Protein AF-A0A7Y2GWQ3-F1 (afdb_monomer_lite)

Radius of gyration: 16.9 Å; chains: 1; bounding box: 43×26×52 Å

Foldseek 3Di:
DFFFAFFQQFWPPVRGGLDPFQAFPPDDDPNGHFFFFFFLVCLVVLVVLLVVLLVVLVVLLVQLVPQPDPVSNVVSLVVSQVSQVVQQVVSLVVRVVRSGGKGFDQDADPPHRHGLHIWGFSDAAPPDAGPSGHTHGAQGFTATSNGDTIGRNDHRPVDDGD

Structure (mmCIF, N/CA/C/O backbone):
data_AF-A0A7Y2GWQ3-F1
#
_entry.id   AF-A0A7Y2GWQ3-F1
#
loop_
_atom_site.group_PDB
_atom_site.id
_atom_site.type_symbol
_atom_site.label_atom_id
_atom_site.label_alt_id
_atom_site.label_comp_id
_atom_site.label_asym_id
_atom_site.label_entity_id
_atom_site.label_seq_id
_atom_site.pdbx_PDB_ins_code
_atom_site.Cartn_x
_atom_site.Cartn_y
_atom_site.Cartn_z
_atom_site.occupancy
_atom_site.B_iso_or_equiv
_atom_site.auth_seq_id
_atom_site.auth_comp_id
_atom_site.auth_asym_id
_atom_site.auth_atom_id
_atom_site.pdbx_PDB_model_num
ATOM 1 N N . MET A 1 1 ? -1.825 -2.746 -21.143 1.00 86.56 1 MET A N 1
ATOM 2 C CA . MET A 1 1 ? -0.696 -2.407 -20.253 1.00 86.56 1 MET A CA 1
ATOM 3 C C . MET A 1 1 ? -0.976 -1.030 -19.671 1.00 86.56 1 MET A C 1
ATOM 5 O O . MET A 1 1 ? -1.190 -0.123 -20.471 1.00 86.56 1 MET A O 1
ATOM 9 N N . PRO A 1 2 ? -1.111 -0.881 -18.345 1.00 96.81 2 PRO A N 1
ATOM 10 C CA . PRO A 1 2 ? -1.358 0.416 -17.714 1.00 96.81 2 PRO A CA 1
ATOM 11 C C . PRO A 1 2 ? -0.134 1.356 -17.797 1.00 96.81 2 PRO A C 1
ATOM 13 O O . PRO A 1 2 ? 1.002 0.877 -17.860 1.00 96.81 2 PRO A O 1
ATOM 16 N N . PRO A 1 3 ? -0.355 2.682 -17.771 1.00 98.44 3 PRO A N 1
ATOM 17 C CA . PRO A 1 3 ? 0.693 3.688 -17.599 1.00 98.44 3 PRO A CA 1
ATOM 18 C C . PRO A 1 3 ? 1.572 3.443 -16.369 1.00 98.44 3 PRO A C 1
ATOM 20 O O . PRO A 1 3 ? 1.075 3.046 -15.315 1.00 98.44 3 PRO A O 1
ATOM 23 N N . ALA A 1 4 ? 2.869 3.707 -16.483 1.00 98.31 4 ALA A N 1
ATOM 24 C CA . ALA A 1 4 ? 3.822 3.582 -15.384 1.00 98.31 4 ALA A CA 1
ATOM 25 C C . ALA A 1 4 ? 3.605 4.667 -14.319 1.00 98.31 4 ALA A C 1
ATOM 27 O O . ALA A 1 4 ? 3.445 5.839 -14.660 1.00 98.31 4 ALA A O 1
ATOM 28 N N . ALA A 1 5 ? 3.631 4.294 -13.040 1.00 98.31 5 ALA A N 1
ATOM 29 C CA . ALA A 1 5 ? 3.497 5.234 -11.931 1.00 98.31 5 ALA A CA 1
ATOM 30 C C . ALA A 1 5 ? 4.850 5.828 -11.525 1.00 98.31 5 ALA A C 1
ATOM 32 O O . ALA A 1 5 ? 5.903 5.187 -11.621 1.00 98.31 5 ALA A O 1
ATOM 33 N N . ARG A 1 6 ? 4.818 7.068 -11.047 1.00 98.31 6 ARG A N 1
ATOM 34 C CA . ARG A 1 6 ? 6.000 7.868 -10.727 1.00 98.31 6 ARG A CA 1
ATOM 35 C C . ARG A 1 6 ? 5.763 8.716 -9.494 1.00 98.31 6 ARG A C 1
ATOM 37 O O . ARG A 1 6 ? 4.629 8.939 -9.077 1.00 98.31 6 ARG A O 1
ATOM 44 N N . VAL A 1 7 ? 6.847 9.257 -8.952 1.00 97.31 7 VAL A N 1
ATOM 45 C CA . VAL A 1 7 ? 6.761 10.346 -7.975 1.00 97.31 7 VAL A CA 1
ATOM 46 C C . VAL A 1 7 ? 5.853 11.447 -8.531 1.00 97.31 7 VAL A C 1
ATOM 48 O O . VAL A 1 7 ? 5.939 11.793 -9.706 1.00 97.31 7 VAL A O 1
ATOM 51 N N . SER A 1 8 ? 4.987 11.985 -7.677 1.00 95.06 8 SER A N 1
ATOM 52 C CA . SER A 1 8 ? 3.992 13.019 -7.983 1.00 95.06 8 SER A CA 1
ATOM 53 C C . SER A 1 8 ? 2.778 12.607 -8.818 1.00 95.06 8 SER A C 1
ATOM 55 O O . SER A 1 8 ? 1.855 13.416 -8.939 1.00 95.06 8 SER A O 1
ATOM 57 N N . ASP A 1 9 ? 2.702 11.373 -9.321 1.00 96.50 9 ASP A N 1
ATOM 58 C CA . ASP A 1 9 ? 1.456 10.883 -9.912 1.00 96.50 9 ASP A CA 1
ATOM 59 C C . ASP A 1 9 ? 0.363 10.777 -8.841 1.00 96.50 9 ASP A C 1
ATOM 61 O O . ASP A 1 9 ? 0.629 10.512 -7.669 1.00 96.50 9 ASP A O 1
ATOM 65 N N . TRP A 1 10 ? -0.881 11.052 -9.224 1.00 95.25 10 TRP A N 1
ATOM 66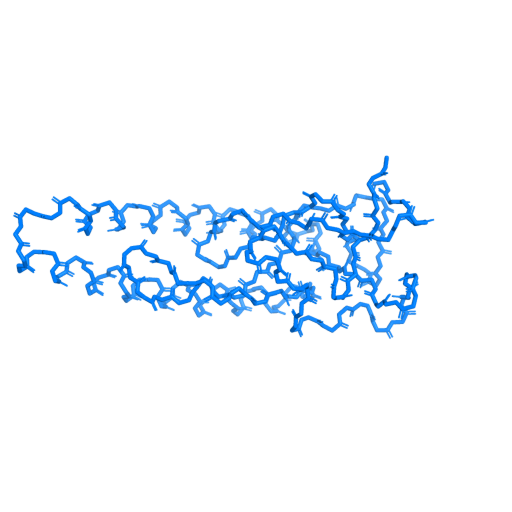 C CA . TRP A 1 10 ? -1.969 11.177 -8.259 1.00 95.25 10 TRP A CA 1
ATOM 67 C C . TRP A 1 10 ? -2.463 9.817 -7.788 1.00 95.25 10 TRP A C 1
ATOM 69 O O . TRP A 1 10 ? -2.486 8.837 -8.535 1.00 95.25 10 TRP A O 1
ATOM 79 N N . THR A 1 11 ? -2.924 9.790 -6.547 1.00 94.00 11 THR A N 1
ATOM 80 C CA . THR A 1 11 ? -3.726 8.707 -5.990 1.00 94.00 11 THR A CA 1
ATOM 81 C C . THR A 1 11 ? -5.203 9.118 -5.960 1.00 94.00 11 THR A C 1
ATOM 83 O O . THR A 1 11 ? -5.543 10.286 -6.148 1.00 94.00 11 THR A O 1
ATOM 86 N N . SER A 1 12 ? -6.119 8.162 -5.827 1.00 88.31 12 SER A N 1
ATOM 87 C CA . SER A 1 12 ? -7.568 8.426 -5.923 1.00 88.31 12 SER A CA 1
ATOM 88 C C . SER A 1 12 ? -8.147 9.005 -4.635 1.00 88.31 12 SER A C 1
ATOM 90 O O . SER A 1 12 ? -9.269 9.507 -4.620 1.00 88.31 12 SER A O 1
ATOM 92 N N . HIS A 1 13 ? -7.400 8.929 -3.539 1.00 75.94 13 HIS A N 1
ATOM 93 C CA . HIS A 1 13 ? -7.838 9.413 -2.249 1.00 75.94 13 HIS A CA 1
ATOM 94 C C . HIS A 1 13 ? -7.274 10.813 -1.984 1.00 75.94 13 HIS A C 1
ATOM 96 O O . HIS A 1 13 ? -6.064 11.010 -1.902 1.00 75.94 13 HIS A O 1
ATOM 102 N N . PHE A 1 14 ? -8.173 11.800 -1.908 1.00 74.69 14 PHE A N 1
ATOM 103 C CA . PHE A 1 14 ? -7.860 13.238 -1.827 1.00 74.69 14 PHE A CA 1
ATOM 104 C C . PHE A 1 14 ? -6.993 13.795 -2.964 1.00 74.69 14 PHE A C 1
ATOM 106 O O . PHE A 1 14 ? -6.459 14.895 -2.834 1.00 74.69 14 PHE A O 1
ATOM 113 N N . SER A 1 15 ? -6.858 13.064 -4.075 1.00 81.38 15 SER A N 1
ATOM 114 C CA . SER A 1 15 ? -6.032 13.469 -5.221 1.00 81.38 15 SER A CA 1
ATOM 115 C C . SER A 1 15 ? -4.594 13.815 -4.825 1.00 81.38 15 SER A C 1
ATOM 117 O O . SER A 1 15 ? -3.980 14.717 -5.394 1.00 81.38 15 SER A O 1
ATOM 119 N N . LEU A 1 16 ? -4.060 13.120 -3.816 1.00 87.44 16 LEU A N 1
ATOM 120 C CA . LEU A 1 16 ? -2.730 13.409 -3.305 1.00 87.44 16 LEU A CA 1
ATOM 121 C C . LEU A 1 16 ? -1.661 12.748 -4.174 1.00 87.44 16 LEU A C 1
ATOM 123 O O . LEU A 1 16 ? -1.832 11.590 -4.577 1.00 87.44 16 LEU A O 1
ATOM 127 N N . PRO A 1 17 ? -0.555 13.457 -4.452 1.00 93.00 17 PRO A N 1
ATOM 128 C CA . PRO A 1 17 ? 0.558 12.899 -5.199 1.00 93.00 17 PRO A CA 1
ATOM 129 C C . PRO A 1 17 ? 1.256 11.782 -4.416 1.00 93.00 17 PRO A C 1
ATOM 131 O O . PRO A 1 17 ? 1.410 11.870 -3.196 1.00 93.00 17 PRO A O 1
ATOM 134 N N . LEU A 1 18 ? 1.776 10.786 -5.133 1.00 94.69 18 LEU A N 1
ATOM 135 C CA . LEU A 1 18 ? 2.786 9.862 -4.621 1.00 94.69 18 LEU A CA 1
ATOM 136 C C . LEU A 1 18 ? 4.003 10.673 -4.152 1.00 94.69 18 LEU A C 1
ATOM 138 O O . LEU A 1 18 ? 4.646 11.379 -4.931 1.00 94.69 18 LEU A O 1
ATOM 142 N N . ASN A 1 19 ? 4.271 10.630 -2.852 1.00 91.69 19 ASN A N 1
ATOM 143 C CA . ASN A 1 19 ? 5.194 11.515 -2.143 1.00 91.69 19 ASN A CA 1
ATOM 144 C C . ASN A 1 19 ? 5.822 10.776 -0.954 1.00 91.69 19 ASN A C 1
ATOM 146 O O . ASN A 1 19 ? 5.432 9.651 -0.681 1.00 91.69 19 ASN A O 1
ATOM 150 N N . THR A 1 20 ? 6.765 11.399 -0.244 1.00 93.38 20 THR A N 1
ATOM 151 C CA . THR A 1 20 ? 7.597 10.797 0.824 1.00 93.38 20 THR A CA 1
ATOM 152 C C . THR A 1 20 ? 8.613 9.777 0.310 1.00 93.38 20 THR A C 1
ATOM 154 O O . THR A 1 20 ? 9.802 9.911 0.594 1.00 93.38 20 THR A O 1
ATOM 157 N N . GLY A 1 21 ? 8.176 8.791 -0.471 1.00 92.31 21 GLY A N 1
ATOM 158 C CA . GLY A 1 21 ? 9.047 7.836 -1.144 1.00 92.31 21 GLY A CA 1
ATOM 159 C C . GLY A 1 21 ? 9.957 8.536 -2.160 1.00 92.31 21 GLY A C 1
ATOM 160 O O . GLY A 1 21 ? 9.486 9.397 -2.910 1.00 92.31 21 GLY A O 1
ATOM 161 N N . PRO A 1 22 ? 11.257 8.196 -2.214 1.00 94.06 22 PRO A N 1
ATOM 162 C CA . PRO A 1 22 ? 12.204 8.878 -3.092 1.00 94.06 22 PRO A CA 1
ATOM 163 C C . PRO A 1 22 ? 11.965 8.583 -4.579 1.00 94.06 22 PRO A C 1
ATOM 165 O O . PRO A 1 22 ? 12.474 9.327 -5.423 1.00 94.06 22 PRO A O 1
ATOM 168 N N . GLY A 1 23 ? 11.220 7.519 -4.900 1.00 96.81 23 GLY A N 1
ATOM 169 C CA . GLY A 1 23 ? 11.202 6.929 -6.229 1.00 96.81 23 GLY A CA 1
ATOM 170 C C . GLY A 1 23 ? 12.515 6.204 -6.522 1.00 96.81 23 GLY A C 1
ATOM 171 O O . GLY A 1 23 ? 13.442 6.161 -5.708 1.00 96.81 23 GLY A O 1
ATOM 172 N N . SER A 1 24 ? 12.629 5.660 -7.729 1.00 97.50 24 SER A N 1
ATOM 173 C CA . SER A 1 24 ? 13.891 5.126 -8.232 1.00 97.50 24 SER A CA 1
ATOM 174 C C . SER A 1 24 ? 15.006 6.185 -8.185 1.00 97.50 24 SER A C 1
ATOM 176 O O . SER A 1 24 ? 14.808 7.301 -8.672 1.00 97.50 24 SER A O 1
ATOM 178 N N . PRO A 1 25 ? 16.207 5.860 -7.671 1.00 96.50 25 PRO A N 1
ATOM 179 C CA . PRO A 1 25 ? 17.329 6.796 -7.651 1.00 96.50 25 PRO A CA 1
ATOM 180 C C . PRO A 1 25 ? 17.848 7.167 -9.048 1.00 96.50 25 PRO A C 1
ATOM 182 O O . PRO A 1 25 ? 18.498 8.201 -9.187 1.00 96.50 25 PRO A O 1
ATOM 185 N N . ASN A 1 26 ? 17.598 6.344 -10.073 1.00 97.31 26 ASN A N 1
ATOM 186 C CA . ASN A 1 26 ? 18.228 6.493 -11.389 1.00 97.31 26 ASN A CA 1
ATOM 187 C C . ASN A 1 26 ? 17.339 6.160 -12.600 1.00 97.31 26 ASN A C 1
ATOM 189 O O . ASN A 1 26 ? 17.757 6.422 -13.725 1.00 97.31 26 ASN A O 1
ATOM 193 N N . VAL A 1 27 ? 16.133 5.621 -12.415 1.00 98.06 27 VAL A N 1
ATOM 194 C CA . VAL A 1 27 ? 15.187 5.371 -13.510 1.00 98.06 27 VAL A CA 1
ATOM 195 C C . VAL A 1 27 ? 14.122 6.457 -13.519 1.00 98.06 27 VAL A C 1
ATOM 197 O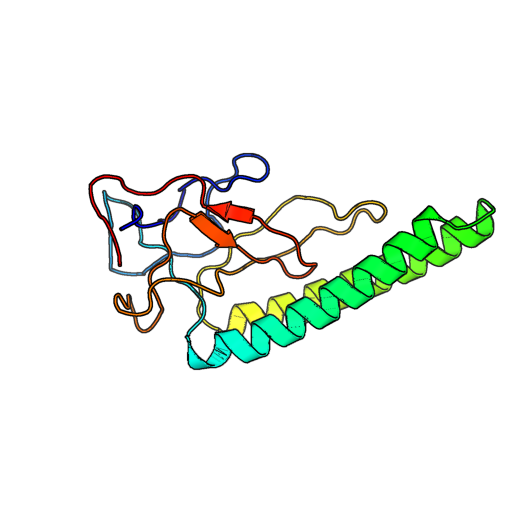 O . VAL A 1 27 ? 13.276 6.548 -12.625 1.00 98.06 27 VAL A O 1
ATOM 200 N N . MET A 1 28 ? 14.171 7.279 -14.564 1.00 97.94 28 MET A N 1
ATOM 201 C CA . MET A 1 28 ? 13.202 8.334 -14.833 1.00 97.94 28 MET A CA 1
ATOM 202 C C . MET A 1 28 ? 12.209 7.876 -15.901 1.00 97.94 28 MET A C 1
ATOM 204 O O . MET A 1 28 ? 12.587 7.264 -16.896 1.00 97.94 28 MET A O 1
ATOM 208 N N . ILE A 1 29 ? 10.942 8.222 -15.715 1.00 97.88 29 ILE A N 1
ATOM 209 C CA . ILE A 1 29 ? 9.841 7.979 -16.642 1.00 97.88 29 ILE A CA 1
ATOM 210 C C . ILE A 1 29 ? 9.173 9.335 -16.876 1.00 97.88 29 ILE A C 1
ATOM 212 O O . ILE A 1 29 ? 8.696 9.962 -15.937 1.00 97.88 29 ILE A O 1
ATOM 216 N N . GLY A 1 30 ? 9.193 9.856 -18.104 1.00 95.81 30 GLY A N 1
ATOM 217 C CA . GLY A 1 30 ? 8.675 11.204 -18.391 1.00 95.81 30 GLY A CA 1
ATOM 218 C C . GLY A 1 30 ? 9.204 12.277 -17.421 1.00 95.81 30 GLY A C 1
ATOM 219 O O . GLY A 1 30 ? 8.421 13.027 -16.850 1.00 95.81 30 GLY A O 1
ATOM 220 N N . PHE A 1 31 ? 10.521 12.292 -17.184 1.00 96.25 31 PHE A N 1
ATOM 221 C CA . PHE A 1 31 ? 11.233 13.226 -16.291 1.00 96.25 31 PHE A CA 1
ATOM 222 C C . PHE A 1 31 ? 10.952 13.117 -14.780 1.00 96.25 31 PHE A C 1
ATOM 224 O O . PHE A 1 31 ? 11.530 13.880 -14.010 1.00 96.25 31 PHE A O 1
ATOM 231 N N . LEU A 1 32 ? 10.139 12.157 -14.327 1.00 97.94 32 LEU A N 1
ATOM 232 C CA . LEU A 1 32 ? 9.903 11.892 -12.902 1.00 97.94 32 LEU A CA 1
ATOM 233 C C . LEU A 1 32 ? 10.419 10.501 -12.524 1.00 97.94 32 LEU A C 1
ATOM 235 O O . LEU A 1 32 ? 10.440 9.588 -13.348 1.00 97.94 32 LEU A O 1
ATOM 239 N N . ARG A 1 33 ? 10.844 10.322 -11.272 1.00 98.44 33 ARG A N 1
ATOM 240 C CA . ARG A 1 33 ? 11.383 9.038 -10.795 1.00 98.44 33 ARG A CA 1
ATOM 241 C C . ARG A 1 33 ? 10.296 7.971 -10.788 1.00 98.44 33 ARG A C 1
ATOM 243 O O . ARG A 1 33 ? 9.203 8.214 -10.277 1.00 98.44 33 ARG A O 1
ATOM 250 N N . ALA A 1 34 ? 10.607 6.792 -11.318 1.00 98.44 34 ALA A N 1
ATOM 251 C CA . ALA A 1 34 ? 9.687 5.659 -11.316 1.00 98.44 34 ALA A CA 1
ATOM 252 C C . ALA A 1 34 ? 9.309 5.253 -9.883 1.00 98.44 34 ALA A C 1
ATOM 254 O O . ALA A 1 34 ? 10.182 5.193 -9.017 1.00 98.44 34 ALA A O 1
ATOM 255 N N . TRP A 1 35 ? 8.032 4.958 -9.640 1.00 98.56 35 TRP A N 1
ATOM 256 C CA . TRP A 1 35 ? 7.553 4.488 -8.342 1.00 98.56 35 TRP A CA 1
ATOM 257 C C . TRP A 1 35 ? 7.650 2.963 -8.259 1.00 98.56 35 TRP A C 1
ATOM 259 O O . TRP A 1 35 ? 7.264 2.249 -9.189 1.00 98.56 35 TRP A O 1
ATOM 269 N N . ARG A 1 36 ? 8.175 2.451 -7.149 1.00 98.31 36 ARG A N 1
ATOM 270 C CA . ARG A 1 36 ? 8.498 1.036 -6.958 1.00 98.31 36 ARG A CA 1
ATOM 271 C C . ARG A 1 36 ? 7.692 0.443 -5.813 1.00 98.31 36 ARG A C 1
ATOM 273 O O . ARG A 1 36 ? 7.511 1.052 -4.761 1.00 98.31 36 ARG A O 1
ATOM 280 N N . ALA A 1 37 ? 7.227 -0.773 -6.033 1.00 97.94 37 ALA A N 1
ATOM 281 C CA . ALA A 1 37 ? 6.415 -1.539 -5.107 1.00 97.94 37 ALA A CA 1
ATOM 282 C C . ALA A 1 37 ? 7.263 -2.464 -4.220 1.00 97.94 37 ALA A C 1
ATOM 284 O O . ALA A 1 37 ? 8.479 -2.582 -4.376 1.00 97.94 37 ALA A O 1
ATOM 285 N N . VAL A 1 38 ? 6.597 -3.130 -3.280 1.00 97.69 38 VAL A N 1
ATOM 286 C CA . VAL A 1 38 ? 7.192 -4.121 -2.376 1.00 97.69 38 VAL A CA 1
ATOM 287 C C . VAL A 1 38 ? 7.790 -5.283 -3.179 1.00 97.69 38 VAL A C 1
ATOM 289 O O . VAL A 1 38 ? 7.163 -5.743 -4.139 1.00 97.69 38 VAL A O 1
ATOM 292 N N . PRO A 1 39 ? 8.985 -5.792 -2.809 1.00 95.56 39 PRO A N 1
ATOM 293 C CA . PRO A 1 39 ? 9.548 -6.973 -3.450 1.00 95.56 39 PRO A CA 1
ATOM 294 C C . PRO A 1 39 ? 8.571 -8.149 -3.378 1.00 95.56 39 PRO A C 1
ATOM 296 O O . PRO A 1 39 ? 7.972 -8.403 -2.332 1.00 95.56 39 PRO A O 1
ATOM 299 N N . VAL A 1 40 ? 8.470 -8.927 -4.458 1.00 89.94 40 VAL A N 1
ATOM 300 C CA . VAL A 1 40 ? 7.527 -10.060 -4.559 1.00 89.94 40 VAL A CA 1
ATOM 301 C C . VAL A 1 40 ? 7.668 -11.039 -3.385 1.00 89.94 40 VAL A C 1
ATOM 303 O O . VAL A 1 40 ? 6.665 -11.523 -2.868 1.00 89.94 40 VAL A O 1
ATOM 306 N N . ALA A 1 41 ? 8.897 -11.271 -2.912 1.00 90.19 41 ALA A N 1
ATOM 307 C CA . ALA A 1 41 ? 9.179 -12.151 -1.777 1.00 90.19 41 ALA A CA 1
ATOM 308 C C . ALA A 1 41 ? 8.560 -11.673 -0.446 1.00 90.19 41 ALA A C 1
ATOM 310 O O . ALA A 1 41 ? 8.215 -12.497 0.395 1.00 90.19 41 ALA A O 1
ATOM 311 N N . ALA A 1 42 ? 8.400 -10.360 -0.254 1.00 93.94 42 ALA A N 1
ATOM 312 C CA . ALA A 1 42 ? 7.836 -9.774 0.964 1.00 93.94 42 ALA A CA 1
ATOM 313 C C . ALA A 1 42 ? 6.333 -9.460 0.840 1.00 93.94 42 ALA A C 1
ATOM 315 O O . ALA A 1 42 ? 5.637 -9.354 1.853 1.00 93.94 42 ALA A O 1
ATOM 316 N N . ALA A 1 43 ? 5.817 -9.329 -0.387 1.00 93.19 43 ALA A N 1
ATOM 317 C CA . ALA A 1 43 ? 4.461 -8.856 -0.653 1.00 93.19 43 ALA A CA 1
ATOM 318 C C . ALA A 1 43 ? 3.372 -9.721 0.003 1.00 93.19 43 ALA A C 1
ATOM 320 O O . ALA A 1 43 ? 2.446 -9.179 0.602 1.00 93.19 43 ALA A O 1
ATOM 321 N N . ALA A 1 44 ? 3.489 -11.053 -0.055 1.00 92.94 44 ALA A N 1
ATOM 322 C CA . ALA A 1 44 ? 2.478 -11.956 0.504 1.00 92.94 44 ALA A CA 1
ATOM 323 C C . ALA A 1 44 ? 2.405 -11.891 2.040 1.00 92.94 44 ALA A C 1
ATOM 325 O O . ALA A 1 44 ? 1.313 -11.816 2.604 1.00 92.94 44 ALA A O 1
ATOM 326 N N . GLY A 1 45 ? 3.559 -11.873 2.715 1.00 93.56 45 GLY A N 1
ATOM 327 C CA . GLY A 1 45 ? 3.621 -11.767 4.175 1.00 93.56 45 GLY A CA 1
ATOM 328 C C . GLY A 1 45 ? 3.087 -10.424 4.674 1.00 93.56 45 GLY A C 1
ATOM 329 O O . GLY A 1 45 ? 2.279 -10.381 5.601 1.00 93.56 45 GLY A O 1
ATOM 330 N N . LEU A 1 46 ? 3.466 -9.332 4.004 1.00 94.38 46 LEU A N 1
ATOM 331 C CA . LEU A 1 46 ? 2.969 -8.000 4.339 1.00 94.38 46 LEU A CA 1
ATOM 332 C C . LEU A 1 46 ? 1.465 -7.861 4.060 1.00 94.38 46 LEU A C 1
ATOM 334 O O . LEU A 1 46 ? 0.747 -7.291 4.877 1.00 94.38 46 LEU A O 1
ATOM 338 N N . GLN A 1 47 ? 0.965 -8.430 2.960 1.00 94.19 47 GLN A N 1
ATOM 339 C CA . GLN A 1 47 ? -0.468 -8.452 2.663 1.00 94.19 47 GLN A CA 1
ATOM 340 C C . GLN A 1 47 ? -1.260 -9.185 3.752 1.00 94.19 47 GLN A C 1
ATOM 342 O O . GLN A 1 47 ? -2.290 -8.677 4.188 1.00 94.19 47 GLN A O 1
ATOM 347 N N . ALA A 1 48 ? -0.779 -10.340 4.219 1.00 94.06 48 ALA A N 1
ATOM 348 C CA . ALA A 1 48 ? -1.433 -11.086 5.292 1.00 94.06 48 ALA A CA 1
ATOM 349 C C . ALA A 1 48 ? -1.463 -10.290 6.610 1.00 94.06 48 ALA A C 1
ATOM 351 O O . ALA A 1 48 ? -2.504 -10.224 7.266 1.00 94.06 48 ALA A O 1
ATOM 352 N N . ALA A 1 49 ? -0.354 -9.632 6.963 1.00 93.81 49 ALA A N 1
ATOM 353 C CA . ALA A 1 49 ? -0.285 -8.768 8.140 1.00 93.81 49 ALA A CA 1
ATOM 354 C C . ALA A 1 49 ? -1.268 -7.588 8.045 1.00 93.81 49 ALA A C 1
ATOM 356 O O . ALA A 1 49 ? -1.995 -7.312 8.998 1.00 93.81 49 ALA A O 1
ATOM 357 N N . LEU A 1 50 ? -1.351 -6.934 6.883 1.00 93.12 50 LEU A N 1
ATOM 358 C CA . LEU A 1 50 ? -2.278 -5.823 6.656 1.00 93.12 50 LEU A CA 1
ATOM 359 C C . LEU A 1 50 ? -3.740 -6.263 6.711 1.00 93.12 50 LEU A C 1
ATOM 361 O O . LEU A 1 50 ? -4.555 -5.572 7.311 1.00 93.12 50 LEU A O 1
ATOM 365 N N . THR A 1 51 ? -4.074 -7.439 6.178 1.00 93.38 51 THR A N 1
ATOM 366 C CA . THR A 1 51 ? -5.428 -7.999 6.292 1.00 93.38 51 THR A CA 1
ATOM 367 C C . THR A 1 51 ? -5.799 -8.313 7.747 1.00 93.38 51 THR A C 1
ATOM 369 O O . THR A 1 51 ? -6.937 -8.070 8.157 1.00 93.38 51 THR A O 1
ATOM 372 N N . ALA A 1 52 ? -4.856 -8.800 8.561 1.00 93.56 52 ALA A N 1
ATOM 373 C CA . ALA A 1 52 ? -5.087 -9.021 9.991 1.00 93.56 52 ALA A CA 1
ATOM 374 C C . ALA A 1 52 ? -5.307 -7.701 10.754 1.00 93.56 52 ALA A C 1
ATOM 376 O O . ALA A 1 52 ? -6.217 -7.610 11.588 1.00 93.56 52 ALA A O 1
ATOM 377 N N . VAL A 1 53 ? -4.521 -6.664 10.434 1.00 94.06 53 VAL A N 1
ATOM 378 C CA . VAL A 1 53 ? -4.712 -5.312 10.979 1.00 94.06 53 VAL A CA 1
ATOM 379 C C . VAL A 1 53 ? -6.080 -4.764 10.576 1.00 94.06 53 VAL A C 1
ATOM 381 O O . VAL A 1 53 ? -6.846 -4.387 11.455 1.00 94.06 53 VAL A O 1
ATOM 384 N N . GLU A 1 54 ? -6.434 -4.786 9.291 1.00 92.12 54 GLU A N 1
ATOM 385 C CA . GLU A 1 54 ? -7.715 -4.276 8.782 1.00 92.12 54 GLU A CA 1
ATOM 386 C C . GLU A 1 54 ? -8.919 -4.979 9.426 1.00 92.12 54 GLU A C 1
ATOM 388 O O . GLU A 1 54 ? -9.876 -4.323 9.839 1.00 92.12 54 GLU A O 1
ATOM 393 N N . THR A 1 55 ? -8.845 -6.301 9.606 1.00 93.56 55 THR A N 1
ATOM 394 C CA . THR A 1 55 ? -9.888 -7.078 10.297 1.00 93.56 55 THR A CA 1
ATOM 395 C C . THR A 1 55 ? -10.048 -6.618 11.747 1.00 93.56 55 THR A C 1
ATOM 397 O O . THR A 1 55 ? -11.161 -6.349 12.207 1.00 93.56 55 THR A O 1
ATOM 400 N N . THR A 1 56 ? -8.930 -6.472 12.462 1.00 94.69 56 THR A N 1
ATOM 401 C CA . THR A 1 56 ? -8.929 -6.024 13.861 1.00 94.69 56 THR A CA 1
ATOM 402 C C . THR A 1 56 ? -9.467 -4.599 13.977 1.00 94.69 56 THR A C 1
ATOM 404 O O . THR A 1 56 ? -10.360 -4.345 14.786 1.00 94.69 56 THR A O 1
ATOM 407 N N . MET A 1 57 ? -8.996 -3.673 13.138 1.00 93.19 57 MET A N 1
ATOM 408 C CA . MET A 1 57 ? -9.436 -2.278 13.170 1.00 93.19 57 MET A CA 1
ATOM 409 C C . MET A 1 57 ? -10.918 -2.147 12.819 1.00 93.19 57 MET A C 1
ATOM 411 O O . MET A 1 57 ? -11.632 -1.439 13.520 1.00 93.19 57 MET A O 1
ATOM 415 N N . THR A 1 58 ? -11.419 -2.897 11.835 1.00 92.94 58 THR A N 1
ATOM 416 C CA . THR A 1 58 ? -12.852 -2.910 11.488 1.00 92.94 58 THR A CA 1
ATOM 417 C C . THR A 1 58 ? -13.718 -3.362 12.669 1.00 92.94 58 THR A C 1
ATOM 419 O O . THR A 1 58 ? -14.787 -2.793 12.913 1.00 92.94 58 THR A O 1
ATOM 422 N N . SER A 1 59 ? -13.255 -4.349 13.444 1.00 94.62 59 SER A N 1
ATOM 423 C CA . SER A 1 59 ? -13.968 -4.806 14.644 1.00 94.62 59 SER A CA 1
ATOM 424 C C . SER A 1 59 ? -14.022 -3.730 15.738 1.00 94.62 59 SER A C 1
ATOM 426 O O . SER A 1 59 ? -15.089 -3.483 16.301 1.00 94.62 59 SER A O 1
ATOM 428 N N . LEU A 1 60 ? -12.910 -3.025 15.977 1.00 95.25 60 LEU A N 1
ATOM 429 C CA . LEU A 1 60 ? -12.830 -1.948 16.967 1.00 95.25 60 LEU A CA 1
ATOM 430 C C . LEU A 1 60 ? -13.656 -0.731 16.548 1.00 95.25 60 LEU A C 1
ATOM 432 O O . LEU A 1 60 ? -14.403 -0.190 17.357 1.00 95.25 60 LEU A O 1
ATOM 436 N N . GLU A 1 61 ? -13.598 -0.346 15.272 1.00 94.50 61 GLU A N 1
ATOM 437 C CA . GLU A 1 61 ? -14.443 0.723 14.739 1.00 94.50 61 GLU A CA 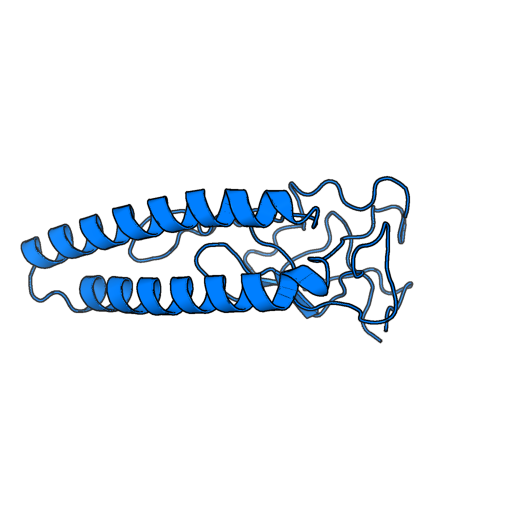1
ATOM 438 C C . GLU A 1 61 ? -15.928 0.404 14.882 1.00 94.50 61 GLU A C 1
ATOM 440 O O . GLU A 1 61 ? -16.727 1.292 15.178 1.00 94.50 61 GLU A O 1
ATOM 445 N N . THR A 1 62 ? -16.308 -0.854 14.652 1.00 95.62 62 THR A N 1
ATOM 446 C C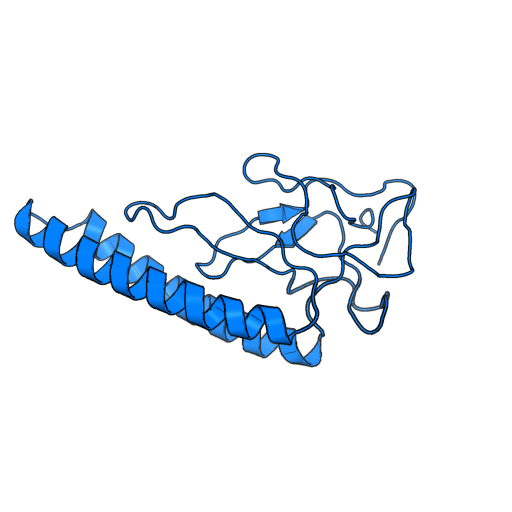A . THR A 1 62 ? -17.689 -1.302 14.834 1.00 95.62 62 THR A CA 1
ATOM 447 C C . THR A 1 62 ? -18.085 -1.170 16.298 1.00 95.62 62 THR A C 1
ATOM 449 O O . THR A 1 62 ? -19.098 -0.537 16.575 1.00 95.62 62 THR A O 1
ATOM 452 N N . ALA A 1 63 ? -17.255 -1.648 17.231 1.00 95.69 63 ALA A N 1
ATOM 453 C CA . ALA A 1 63 ? -17.501 -1.508 18.665 1.00 95.69 63 ALA A CA 1
ATOM 454 C C . ALA A 1 63 ? -17.675 -0.036 19.090 1.00 95.69 63 ALA A C 1
ATOM 456 O O . ALA A 1 63 ? -18.610 0.284 19.823 1.00 95.69 63 ALA A O 1
ATOM 457 N N . THR A 1 64 ? -16.842 0.877 18.579 1.00 96.62 64 THR A N 1
ATOM 458 C CA . THR A 1 64 ? -16.979 2.321 18.834 1.00 96.62 64 THR A CA 1
ATOM 459 C C . THR A 1 64 ? -18.264 2.899 18.237 1.00 96.62 64 THR A C 1
ATOM 461 O O . THR A 1 64 ? -18.917 3.739 18.861 1.00 96.62 64 THR A O 1
ATOM 464 N N . LYS A 1 65 ? -18.643 2.482 17.022 1.00 95.44 65 LYS A N 1
ATOM 465 C CA . LYS A 1 65 ? -19.855 2.957 16.331 1.00 95.44 65 LYS A CA 1
ATOM 466 C C . LYS A 1 65 ? -21.140 2.447 16.993 1.00 95.44 65 LYS A C 1
ATOM 468 O O . LYS A 1 65 ? -22.122 3.183 17.003 1.00 95.44 65 LYS A O 1
ATOM 473 N N . THR A 1 66 ? -21.142 1.228 17.536 1.00 96.88 66 THR A N 1
ATOM 474 C CA . THR A 1 66 ? -22.330 0.576 18.117 1.00 96.88 66 THR A CA 1
ATOM 475 C C . THR A 1 66 ? -22.456 0.732 19.633 1.00 96.88 66 THR A C 1
ATOM 477 O O . THR A 1 66 ? -23.399 0.197 20.211 1.00 96.88 66 THR A O 1
ATOM 480 N N . ALA A 1 67 ? -21.517 1.414 20.295 1.00 96.75 67 ALA A N 1
ATOM 481 C CA . ALA A 1 67 ? -21.558 1.618 21.740 1.00 96.75 67 ALA A CA 1
ATOM 482 C C . ALA A 1 67 ? -22.868 2.324 22.175 1.00 96.75 67 ALA A C 1
ATOM 484 O O . ALA A 1 67 ? -23.219 3.354 21.590 1.00 96.75 67 ALA A O 1
ATOM 485 N N . PRO A 1 68 ? -23.602 1.785 23.171 1.00 95.81 68 PRO A N 1
ATOM 486 C CA . PRO A 1 68 ? -24.977 2.195 23.477 1.00 95.81 68 PRO A CA 1
ATOM 487 C C . PRO A 1 68 ? -25.094 3.538 24.209 1.00 95.81 68 PRO A C 1
ATOM 489 O O . PRO A 1 68 ? -26.168 4.137 24.216 1.00 95.81 68 PRO A O 1
ATOM 492 N N . ASP A 1 69 ? -24.015 4.014 24.832 1.00 95.44 69 ASP A N 1
ATOM 493 C CA . ASP A 1 69 ? -24.016 5.223 25.651 1.00 95.44 69 ASP A CA 1
ATOM 494 C C . ASP A 1 69 ? -22.689 6.005 25.518 1.00 95.44 69 ASP A C 1
ATOM 496 O O . ASP A 1 69 ? -21.685 5.474 25.030 1.00 95.44 69 ASP A O 1
ATOM 500 N N . PRO A 1 70 ? -22.645 7.287 25.930 1.00 95.75 70 PRO A N 1
ATOM 501 C CA . PRO A 1 70 ? -21.439 8.104 25.801 1.00 95.75 70 PRO A CA 1
ATOM 502 C C . PRO A 1 70 ? -20.211 7.573 26.556 1.00 95.75 70 PRO A C 1
ATOM 504 O O . PRO A 1 70 ? -19.087 7.768 26.088 1.00 95.75 70 PRO A O 1
ATOM 507 N N . ALA A 1 71 ? -20.396 6.911 27.702 1.00 95.62 71 ALA A N 1
ATOM 508 C CA . ALA A 1 71 ? -19.288 6.393 28.498 1.00 95.62 71 ALA A CA 1
ATOM 509 C C . ALA A 1 71 ? -18.667 5.162 27.824 1.00 95.62 71 ALA A C 1
ATOM 511 O O . ALA A 1 71 ? -17.457 5.135 27.596 1.00 95.62 71 ALA A O 1
ATOM 512 N N . SER A 1 72 ? -19.487 4.196 27.399 1.00 96.00 72 SER A N 1
ATOM 513 C CA . SER A 1 72 ? -19.012 3.027 26.648 1.00 96.00 72 SER A CA 1
ATOM 514 C C . SER A 1 72 ? -18.390 3.416 25.305 1.00 96.00 72 SER A C 1
ATOM 516 O O . SER A 1 72 ? -17.371 2.842 24.913 1.00 96.00 72 SER A O 1
ATOM 518 N N . LYS A 1 73 ? -18.915 4.453 24.636 1.00 97.00 73 LYS A N 1
ATOM 519 C CA . LYS A 1 73 ? -18.309 5.006 23.416 1.00 97.00 73 LYS A CA 1
ATOM 520 C C . LYS A 1 73 ? -16.931 5.613 23.672 1.00 97.00 73 LYS A C 1
ATOM 522 O O . LYS A 1 73 ? -16.022 5.399 22.874 1.00 97.00 73 LYS A O 1
ATOM 527 N N . SER A 1 74 ? -16.759 6.352 24.769 1.00 95.94 74 SER A N 1
ATOM 528 C CA . SER A 1 74 ? -15.459 6.909 25.164 1.00 95.94 74 SER A CA 1
ATOM 529 C C . SER A 1 74 ? -14.431 5.806 25.424 1.00 95.94 74 SER A C 1
ATOM 531 O O . SER A 1 74 ? -13.309 5.890 24.921 1.00 95.94 74 SER A O 1
ATOM 533 N N . THR A 1 75 ? -14.816 4.749 26.143 1.00 96.75 75 THR A N 1
ATOM 534 C CA . THR A 1 75 ? -13.938 3.601 26.398 1.00 96.75 75 THR A CA 1
ATOM 535 C C . THR A 1 75 ? -13.575 2.866 25.107 1.00 96.75 75 THR A C 1
ATOM 537 O O . THR A 1 75 ? -12.395 2.609 24.870 1.00 96.75 75 THR A O 1
ATOM 540 N N . ALA A 1 76 ? -14.551 2.579 24.240 1.00 97.19 76 ALA A N 1
ATOM 541 C CA . ALA A 1 76 ? -14.305 1.920 22.957 1.00 97.19 76 ALA A CA 1
ATOM 542 C C . ALA A 1 76 ? -13.382 2.752 22.050 1.00 97.19 76 ALA A C 1
ATOM 544 O O . ALA A 1 76 ? -12.411 2.224 21.509 1.00 97.19 76 ALA A O 1
ATOM 545 N N . LEU A 1 77 ? -13.604 4.070 21.974 1.00 97.12 77 LEU A N 1
ATOM 546 C CA . LEU A 1 77 ? -12.763 4.984 21.202 1.00 97.12 77 LEU A CA 1
ATOM 547 C C . LEU A 1 77 ? -11.321 5.040 21.730 1.00 97.12 77 LEU A C 1
ATOM 549 O O . LEU A 1 77 ? -10.385 5.133 20.934 1.00 97.12 77 LEU A O 1
ATOM 553 N N . ALA A 1 78 ? -11.119 4.975 23.050 1.00 96.94 78 ALA A N 1
ATOM 554 C CA . ALA A 1 78 ? -9.783 4.930 23.643 1.00 96.94 78 ALA A CA 1
ATOM 555 C C . ALA A 1 78 ? -9.036 3.641 23.258 1.00 96.94 78 ALA A C 1
ATOM 557 O O . ALA A 1 78 ? -7.870 3.703 22.863 1.00 96.94 78 ALA A O 1
ATOM 558 N N . VAL A 1 79 ? -9.720 2.491 23.300 1.00 97.00 79 VAL A N 1
ATOM 559 C CA . VAL A 1 79 ? -9.163 1.196 22.868 1.00 97.00 79 VAL A CA 1
ATOM 560 C C . VAL A 1 79 ? -8.844 1.211 21.372 1.00 97.00 79 VAL A C 1
ATOM 562 O O . VAL A 1 79 ? -7.741 0.835 20.977 1.00 97.00 79 VAL A O 1
ATOM 565 N N . GLU A 1 80 ? -9.768 1.698 20.541 1.00 96.69 80 GLU A N 1
ATOM 566 C CA . GLU A 1 80 ? -9.569 1.836 19.097 1.00 96.69 80 GLU A CA 1
ATOM 567 C C . GLU A 1 80 ? -8.363 2.731 18.775 1.00 96.69 80 GLU A C 1
ATOM 569 O O . GLU A 1 80 ? -7.505 2.360 17.973 1.00 96.69 80 GLU A O 1
ATOM 574 N N . THR A 1 81 ? -8.264 3.892 19.429 1.00 96.81 81 THR A N 1
ATOM 575 C CA . THR A 1 81 ? -7.175 4.857 19.216 1.00 96.81 81 THR A CA 1
ATOM 576 C C . THR A 1 81 ? -5.822 4.263 19.606 1.00 96.81 81 THR A C 1
ATOM 578 O O . THR A 1 81 ? -4.850 4.399 18.856 1.00 96.81 81 THR A O 1
ATOM 581 N N . ALA A 1 82 ? -5.748 3.570 20.747 1.00 96.69 82 ALA A N 1
ATOM 582 C CA . ALA A 1 82 ? -4.527 2.908 21.196 1.00 96.69 82 ALA A CA 1
ATOM 583 C C . ALA A 1 82 ? -4.095 1.802 20.220 1.00 96.69 82 ALA A C 1
ATOM 585 O O . ALA A 1 82 ? -2.935 1.762 19.804 1.00 96.69 82 ALA A O 1
ATOM 586 N N . ALA A 1 83 ? -5.035 0.955 19.789 1.00 96.06 83 ALA A N 1
ATOM 587 C CA . ALA A 1 83 ? -4.763 -0.135 18.859 1.00 96.06 83 ALA A CA 1
ATOM 588 C C . ALA A 1 83 ? -4.314 0.370 17.478 1.00 96.06 83 ALA A C 1
ATOM 590 O O . ALA A 1 83 ? -3.314 -0.114 16.949 1.00 96.06 83 ALA A O 1
ATOM 591 N N . LYS A 1 84 ? -4.987 1.385 16.915 1.00 95.44 84 LYS A N 1
ATOM 592 C CA . LYS A 1 84 ? -4.599 1.999 15.633 1.00 95.44 84 LYS A CA 1
ATOM 593 C C . LYS A 1 84 ? -3.240 2.688 15.711 1.00 95.44 84 LYS A C 1
ATOM 595 O O . LYS A 1 84 ? -2.444 2.569 14.787 1.00 95.44 84 LYS A O 1
ATOM 600 N N . THR A 1 85 ? -2.928 3.363 16.815 1.00 95.69 85 THR A N 1
ATOM 601 C CA . THR A 1 85 ? -1.609 3.996 17.001 1.00 95.69 85 THR A CA 1
ATOM 602 C C . THR A 1 85 ? -0.491 2.946 17.057 1.00 95.69 85 THR A C 1
ATOM 604 O O . THR A 1 85 ? 0.541 3.087 16.392 1.00 95.69 85 THR A O 1
ATOM 607 N N . ALA A 1 86 ? -0.712 1.852 17.792 1.00 95.69 86 ALA A N 1
ATOM 608 C CA . ALA A 1 86 ? 0.237 0.746 17.881 1.00 95.69 86 ALA A CA 1
ATOM 609 C C . ALA A 1 86 ? 0.416 0.030 16.528 1.00 95.69 86 ALA A C 1
ATOM 611 O O . ALA A 1 86 ? 1.546 -0.210 16.098 1.00 95.69 86 ALA A O 1
ATOM 612 N N . ALA A 1 87 ? -0.682 -0.250 15.820 1.00 95.31 87 ALA A N 1
ATOM 613 C CA . ALA A 1 87 ? -0.642 -0.882 14.504 1.00 95.31 87 ALA A CA 1
ATOM 614 C C . ALA A 1 87 ? 0.065 0.001 13.467 1.00 95.31 87 ALA A C 1
ATOM 616 O O . ALA A 1 87 ? 0.934 -0.489 12.750 1.00 95.31 87 ALA A O 1
ATOM 617 N N . ASN A 1 88 ? -0.236 1.304 13.433 1.00 94.19 88 ASN A N 1
ATOM 618 C CA . ASN A 1 88 ? 0.388 2.242 12.501 1.00 94.19 88 ASN A CA 1
ATOM 619 C C . ASN A 1 88 ? 1.912 2.299 12.702 1.00 94.19 88 ASN A C 1
ATOM 621 O O . ASN A 1 88 ? 2.667 2.088 11.758 1.00 94.19 88 ASN A O 1
ATOM 625 N N . SER A 1 89 ? 2.388 2.476 13.941 1.00 94.62 89 SER A N 1
ATOM 626 C CA . SER A 1 89 ? 3.834 2.508 14.228 1.00 94.62 89 SER A CA 1
ATOM 627 C C . SER A 1 89 ? 4.552 1.192 13.884 1.00 94.62 89 SER A C 1
ATOM 629 O O . SER A 1 89 ? 5.623 1.211 13.271 1.00 94.62 89 SER A O 1
ATOM 631 N N . THR A 1 90 ? 3.940 0.049 14.208 1.00 95.75 90 THR A N 1
ATOM 632 C CA . THR A 1 90 ? 4.494 -1.281 13.910 1.00 95.75 90 THR A CA 1
ATOM 633 C C . THR A 1 90 ? 4.583 -1.517 12.404 1.00 95.75 90 THR A C 1
ATOM 635 O O . THR A 1 90 ? 5.648 -1.841 11.877 1.00 95.75 90 THR A O 1
ATOM 638 N N . MET A 1 91 ? 3.480 -1.305 11.685 1.00 95.06 91 MET A N 1
ATOM 639 C CA . MET A 1 91 ? 3.413 -1.556 10.247 1.00 95.06 91 MET A CA 1
ATOM 640 C C . MET A 1 91 ? 4.239 -0.550 9.446 1.00 95.06 91 MET A C 1
ATOM 642 O O . MET A 1 91 ? 4.829 -0.931 8.438 1.00 95.06 91 MET A O 1
ATOM 646 N N . ALA A 1 92 ? 4.359 0.697 9.910 1.00 94.25 92 ALA A N 1
ATOM 647 C CA . ALA A 1 92 ? 5.249 1.689 9.313 1.00 94.25 92 ALA A CA 1
ATOM 648 C C . ALA A 1 92 ? 6.708 1.213 9.313 1.00 94.25 92 ALA A C 1
ATOM 650 O O . ALA A 1 92 ? 7.390 1.315 8.292 1.00 94.25 92 ALA A O 1
ATOM 651 N N . SER A 1 93 ? 7.173 0.639 10.430 1.00 94.44 93 SER A N 1
ATOM 652 C CA . SER A 1 93 ? 8.522 0.072 10.522 1.00 94.44 93 SER A CA 1
ATOM 653 C C . SER A 1 93 ? 8.714 -1.109 9.567 1.00 94.44 93 SER A C 1
ATOM 655 O O . SER A 1 93 ? 9.730 -1.182 8.876 1.00 94.44 93 SER A O 1
ATOM 657 N N . VAL A 1 94 ? 7.723 -2.003 9.465 1.00 94.44 94 VAL A N 1
ATOM 658 C CA . VAL A 1 94 ? 7.770 -3.147 8.538 1.00 94.44 94 VAL A CA 1
ATOM 659 C C . VAL A 1 94 ? 7.813 -2.677 7.081 1.00 94.44 94 VAL A C 1
ATOM 661 O O . VAL A 1 94 ? 8.638 -3.159 6.307 1.00 94.44 94 VAL A O 1
ATOM 664 N N . MET A 1 95 ? 6.974 -1.710 6.697 1.00 94.81 95 MET A N 1
ATOM 665 C CA . MET A 1 95 ? 6.955 -1.156 5.338 1.00 94.81 95 MET A CA 1
ATOM 666 C C . MET A 1 95 ? 8.287 -0.499 4.967 1.00 94.81 95 MET A C 1
ATOM 668 O O . MET A 1 95 ? 8.790 -0.731 3.866 1.00 94.81 95 MET A O 1
ATOM 672 N N . ALA A 1 96 ? 8.893 0.256 5.888 1.00 93.69 96 ALA A N 1
ATOM 673 C CA . ALA A 1 96 ? 10.191 0.899 5.679 1.00 93.69 96 ALA A CA 1
ATOM 674 C C . ALA A 1 96 ? 11.317 -0.098 5.363 1.00 93.69 96 ALA A C 1
ATOM 676 O O . ALA A 1 96 ? 12.204 0.205 4.567 1.00 93.69 96 ALA A O 1
ATOM 677 N N . GLN A 1 97 ? 11.259 -1.309 5.922 1.00 93.88 97 GLN A N 1
ATOM 678 C CA . GLN A 1 97 ? 12.262 -2.352 5.687 1.00 93.88 97 GLN A CA 1
ATOM 679 C C . GLN A 1 97 ? 12.148 -3.011 4.303 1.00 93.88 97 GLN A C 1
ATOM 681 O O . GLN A 1 97 ? 13.091 -3.661 3.859 1.00 93.88 97 GLN A O 1
ATOM 686 N N . THR A 1 98 ? 11.026 -2.841 3.594 1.00 94.44 98 THR A N 1
ATOM 687 C CA . THR A 1 98 ? 10.827 -3.459 2.269 1.00 94.44 98 THR A CA 1
ATOM 688 C C . THR A 1 98 ? 11.642 -2.799 1.155 1.00 94.44 98 THR A C 1
ATOM 690 O O . THR A 1 98 ? 11.810 -3.391 0.090 1.00 94.44 98 THR A O 1
ATOM 693 N N . GLY A 1 99 ? 12.106 -1.562 1.369 1.00 93.56 99 GLY A N 1
ATOM 694 C CA . GLY A 1 99 ? 12.750 -0.738 0.343 1.00 93.56 99 GLY A CA 1
ATOM 695 C C . GLY A 1 99 ? 11.799 -0.173 -0.722 1.00 93.56 99 GLY A C 1
ATOM 696 O O . GLY A 1 99 ? 12.259 0.558 -1.599 1.00 93.56 99 GLY A O 1
ATOM 697 N N . ALA A 1 100 ? 10.499 -0.485 -0.653 1.00 96.81 100 ALA A N 1
ATOM 698 C CA . ALA A 1 100 ? 9.479 0.074 -1.535 1.00 96.81 100 ALA A CA 1
ATOM 699 C C . ALA A 1 100 ? 9.329 1.586 -1.350 1.00 96.81 100 ALA A C 1
ATOM 701 O O . ALA A 1 100 ? 9.613 2.131 -0.281 1.00 96.81 100 ALA A O 1
ATOM 702 N N . ASP A 1 101 ? 8.822 2.262 -2.380 1.00 97.88 101 ASP A N 1
ATOM 703 C CA . ASP A 1 101 ? 8.465 3.667 -2.255 1.00 97.88 101 ASP A CA 1
ATOM 704 C C . ASP A 1 101 ? 7.177 3.800 -1.419 1.00 97.88 101 ASP A C 1
ATOM 706 O O . ASP A 1 101 ? 6.177 3.110 -1.645 1.00 97.88 101 ASP A O 1
ATOM 710 N N . ILE A 1 102 ? 7.229 4.679 -0.416 1.00 96.06 102 ILE A N 1
ATOM 711 C CA . ILE A 1 102 ? 6.182 4.856 0.596 1.00 96.06 102 ILE A CA 1
ATOM 712 C C . ILE A 1 102 ? 5.407 6.130 0.311 1.00 96.06 102 ILE A C 1
ATOM 714 O O . ILE A 1 102 ? 6.012 7.190 0.256 1.00 96.06 102 ILE A O 1
ATOM 718 N N . HIS A 1 103 ? 4.084 6.047 0.214 1.00 94.38 103 HIS A N 1
ATOM 719 C CA . HIS A 1 103 ? 3.185 7.199 0.176 1.00 94.38 103 HIS A CA 1
ATOM 720 C C . HIS A 1 103 ? 2.619 7.468 1.571 1.00 94.38 103 HIS A C 1
ATOM 722 O O . HIS A 1 103 ? 2.240 6.530 2.265 1.00 94.38 103 HIS A O 1
ATOM 728 N N . ILE A 1 104 ? 2.540 8.732 1.993 1.00 90.56 104 ILE A N 1
ATOM 729 C CA . ILE A 1 104 ? 1.847 9.093 3.237 1.00 90.56 104 ILE A CA 1
ATOM 730 C C . ILE A 1 104 ? 0.453 9.614 2.914 1.00 90.56 104 ILE A C 1
ATOM 732 O O . ILE A 1 104 ? 0.292 10.603 2.198 1.00 90.56 104 ILE A O 1
ATOM 736 N N . CYS A 1 105 ? -0.545 8.987 3.530 1.00 83.19 105 CYS A N 1
ATOM 737 C CA . CYS A 1 105 ? -1.927 9.419 3.462 1.00 83.19 105 CYS A CA 1
ATOM 738 C C . CYS A 1 105 ? -2.284 10.251 4.704 1.00 83.19 105 CYS A C 1
ATOM 740 O O . CYS A 1 105 ? -2.257 9.728 5.820 1.00 83.19 105 CYS A O 1
ATOM 742 N N . PRO A 1 106 ? -2.657 11.534 4.554 1.00 78.94 106 PRO A N 1
ATOM 743 C CA . PRO A 1 106 ? -3.082 12.378 5.663 1.00 78.94 106 PRO A CA 1
ATOM 744 C C . PRO A 1 106 ? -4.528 12.092 6.102 1.00 78.94 106 PRO A C 1
ATOM 746 O O . PRO A 1 106 ? -5.054 12.825 6.937 1.00 78.94 106 PRO A O 1
ATOM 749 N N . LYS A 1 107 ? -5.207 11.065 5.553 1.00 85.25 107 LYS A N 1
ATOM 750 C CA . LYS A 1 107 ? -6.553 10.701 6.020 1.00 85.25 107 LYS A CA 1
ATOM 751 C C . LYS A 1 107 ? -6.488 10.283 7.478 1.00 85.25 107 LYS A C 1
ATOM 753 O O . LYS A 1 107 ? -5.645 9.476 7.861 1.00 85.25 107 LYS A O 1
ATOM 758 N N . PHE A 1 108 ? -7.463 10.738 8.246 1.00 87.69 108 PHE A N 1
ATOM 759 C CA . PHE A 1 108 ? -7.729 10.215 9.576 1.00 87.69 108 PHE A CA 1
ATOM 760 C C . PHE A 1 108 ? -8.749 9.065 9.515 1.00 87.69 108 PHE A C 1
ATOM 762 O O . PHE A 1 108 ? -9.753 9.143 8.797 1.00 87.69 108 PHE A O 1
ATOM 769 N N . ALA A 1 109 ? -8.475 7.996 10.262 1.00 86.19 109 ALA A N 1
ATOM 770 C CA . ALA A 1 109 ? -9.241 6.753 10.307 1.00 86.19 109 ALA A CA 1
ATOM 771 C C . ALA A 1 109 ? -10.483 6.859 11.208 1.00 86.19 109 ALA A C 1
ATOM 773 O O . ALA A 1 109 ? -10.473 6.352 12.326 1.00 86.19 109 ALA A O 1
ATOM 774 N N . SER A 1 110 ? -11.569 7.461 10.720 1.00 85.75 110 SER A N 1
ATOM 775 C CA . SER A 1 110 ? -12.829 7.584 11.475 1.00 85.75 110 SER A CA 1
ATOM 776 C C . SER A 1 110 ? -13.317 6.242 12.063 1.00 85.75 110 SER A C 1
ATOM 778 O O . SER A 1 110 ? -13.286 5.235 11.356 1.00 85.75 110 SER A O 1
ATOM 780 N N . PRO A 1 111 ? -13.836 6.200 13.307 1.00 87.94 111 PRO A N 1
ATOM 781 C CA . PRO A 1 111 ? -14.162 7.316 14.201 1.00 87.94 111 PRO A CA 1
ATOM 782 C C . PRO A 1 111 ? -12.998 7.826 15.061 1.00 87.94 111 PRO A C 1
ATOM 784 O O . PRO A 1 111 ? -13.126 8.901 15.645 1.00 87.94 111 PRO A O 1
ATOM 787 N N . SER A 1 112 ? -11.871 7.119 15.130 1.00 85.38 112 SER A N 1
ATOM 788 C CA . SER A 1 112 ? -10.651 7.669 15.726 1.00 85.38 112 SER A CA 1
ATOM 789 C C . SER A 1 112 ? -9.980 8.693 14.802 1.00 85.38 112 SER A C 1
ATOM 791 O O . SER A 1 112 ? -10.072 8.653 13.581 1.00 85.38 112 SER A O 1
ATOM 793 N N . PHE A 1 113 ? -9.292 9.676 15.373 1.00 89.38 113 PHE A N 1
ATOM 794 C CA . PHE A 1 113 ? -8.564 10.687 14.594 1.00 89.38 113 PHE A CA 1
ATOM 795 C C . PHE A 1 113 ? -7.097 10.284 14.385 1.00 89.38 113 PHE A C 1
ATOM 797 O O . PHE A 1 113 ? -6.203 11.125 14.356 1.00 89.38 113 PHE A O 1
ATOM 804 N N . VAL A 1 114 ? -6.833 8.979 14.256 1.00 91.19 114 VAL A N 1
ATOM 805 C CA . VAL A 1 114 ? -5.489 8.451 13.986 1.00 91.19 114 VAL A CA 1
ATOM 806 C C . VAL A 1 114 ? -5.224 8.519 12.477 1.00 91.19 114 VAL A C 1
ATOM 808 O O . VAL A 1 114 ? -6.073 8.068 11.707 1.00 91.19 114 VAL A O 1
ATOM 811 N N . PRO A 1 115 ? -4.084 9.059 12.013 1.00 89.06 115 PRO A N 1
ATOM 812 C CA . PRO A 1 115 ? -3.714 9.003 10.601 1.00 89.06 115 PRO A CA 1
ATOM 813 C C . PRO A 1 115 ? -3.642 7.563 10.075 1.00 89.06 115 PRO A C 1
ATOM 815 O O . PRO A 1 115 ? -3.130 6.684 10.766 1.00 89.06 115 PRO A O 1
ATOM 818 N N . HIS A 1 116 ? -4.067 7.340 8.830 1.00 86.06 116 HIS A N 1
ATOM 819 C CA . HIS A 1 116 ? -3.916 6.063 8.116 1.00 86.06 116 HIS A CA 1
ATOM 820 C C . HIS A 1 116 ? -2.457 5.600 8.014 1.00 86.06 116 HIS A C 1
ATOM 822 O O . HIS A 1 116 ? -2.188 4.400 7.948 1.00 86.06 116 HIS A O 1
ATOM 828 N N . GLY A 1 117 ? -1.522 6.554 8.031 1.00 89.94 117 GLY A N 1
ATOM 829 C CA . GLY A 1 117 ? -0.093 6.287 8.078 1.00 89.94 117 GLY A CA 1
ATOM 830 C C . GLY A 1 117 ? 0.546 6.107 6.700 1.00 89.94 117 GLY A C 1
ATOM 831 O O . GLY A 1 117 ? -0.022 6.522 5.683 1.00 89.94 117 GLY A O 1
ATOM 832 N N . PRO A 1 118 ? 1.766 5.548 6.660 1.00 93.12 118 PRO A N 1
ATOM 833 C CA . PRO A 1 118 ? 2.431 5.221 5.411 1.00 93.12 118 PRO A CA 1
ATOM 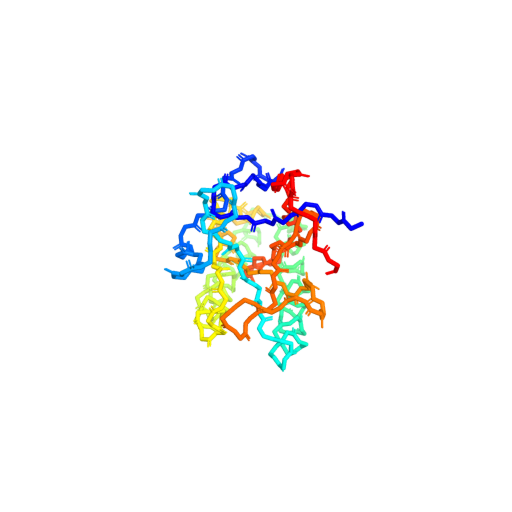834 C C . PRO A 1 118 ? 1.706 4.092 4.675 1.00 93.12 118 PRO A C 1
ATOM 836 O O . PRO A 1 118 ? 1.019 3.264 5.271 1.00 93.12 118 PRO A O 1
ATOM 839 N N . GLY A 1 119 ? 1.890 4.045 3.365 1.00 94.75 119 GLY A N 1
ATOM 840 C CA . GLY A 1 119 ? 1.386 2.987 2.516 1.00 94.75 119 GLY A CA 1
ATOM 841 C C . GLY A 1 119 ? 2.354 2.649 1.401 1.00 94.75 119 GLY A C 1
ATOM 842 O O . GLY A 1 119 ? 3.151 3.478 0.962 1.00 94.75 119 GLY A O 1
ATOM 843 N N . VAL A 1 120 ? 2.269 1.411 0.938 1.00 96.31 120 VAL A N 1
ATOM 844 C CA . VAL A 1 120 ? 3.124 0.858 -0.115 1.00 96.31 120 VAL A CA 1
ATOM 845 C C . VAL A 1 120 ? 2.276 0.148 -1.155 1.00 96.31 120 VAL A C 1
ATOM 847 O O . VAL A 1 120 ? 1.153 -0.276 -0.885 1.00 96.31 120 VAL A O 1
ATOM 850 N N . VAL A 1 121 ? 2.819 -0.014 -2.357 1.00 97.06 121 VAL A N 1
ATOM 851 C CA . VAL A 1 121 ? 2.183 -0.844 -3.382 1.00 97.06 121 VAL A CA 1
ATOM 852 C C . VAL A 1 121 ? 2.594 -2.298 -3.165 1.00 97.06 121 VAL A C 1
ATOM 854 O O . VAL A 1 121 ? 3.780 -2.610 -3.194 1.00 97.06 121 VAL A O 1
ATOM 857 N N . LEU A 1 122 ? 1.629 -3.193 -2.941 1.00 95.38 122 LEU A N 1
ATOM 858 C CA . LEU A 1 122 ? 1.894 -4.624 -2.701 1.00 95.38 122 LEU A CA 1
ATOM 859 C C . LEU A 1 122 ? 1.848 -5.464 -3.976 1.00 95.38 122 LEU A C 1
ATOM 861 O O . LEU A 1 122 ? 2.597 -6.427 -4.123 1.00 95.38 122 LEU A O 1
ATOM 865 N N . LYS A 1 123 ? 0.948 -5.107 -4.896 1.00 94.50 123 LYS A N 1
ATOM 866 C CA . LYS A 1 123 ? 0.750 -5.792 -6.172 1.00 94.50 123 LYS A CA 1
ATOM 867 C C . LYS A 1 123 ? 1.051 -4.818 -7.302 1.00 94.50 123 LYS A C 1
ATOM 869 O O . LYS A 1 123 ? 0.367 -3.809 -7.427 1.00 94.50 123 LYS A O 1
ATOM 874 N N . ALA A 1 124 ? 2.063 -5.148 -8.094 1.00 96.56 124 ALA A N 1
ATOM 875 C CA . ALA A 1 124 ? 2.580 -4.327 -9.184 1.00 96.56 124 ALA A CA 1
ATOM 876 C C . ALA A 1 124 ? 2.998 -5.217 -10.370 1.00 96.56 124 ALA A C 1
ATOM 878 O O . ALA A 1 124 ? 2.499 -6.340 -10.495 1.00 96.56 124 ALA A O 1
ATOM 879 N N . SER A 1 125 ? 3.878 -4.735 -11.255 1.00 97.38 125 SER A N 1
ATOM 880 C CA . SER A 1 125 ? 4.388 -5.528 -12.383 1.00 97.38 125 SER A CA 1
ATOM 881 C C . SER A 1 125 ? 5.092 -6.813 -11.932 1.00 97.38 125 SER A C 1
ATOM 883 O O . SER A 1 125 ? 5.890 -6.803 -11.001 1.00 97.38 125 SER A O 1
ATOM 885 N N . THR A 1 126 ? 4.859 -7.929 -12.620 1.00 94.88 126 THR A N 1
ATOM 886 C CA . THR A 1 126 ? 5.596 -9.185 -12.377 1.00 94.88 126 THR A CA 1
ATOM 887 C C . THR A 1 126 ? 6.795 -9.360 -13.305 1.00 94.88 126 THR A C 1
ATOM 889 O O . THR A 1 126 ? 7.564 -10.301 -13.131 1.00 94.88 126 THR A O 1
ATOM 892 N N . THR A 1 127 ? 6.950 -8.487 -14.302 1.00 96.12 127 THR A N 1
ATOM 893 C CA . THR A 1 127 ? 7.965 -8.622 -15.360 1.00 96.12 127 THR A CA 1
ATOM 894 C C . THR A 1 127 ? 8.880 -7.411 -15.474 1.00 96.12 127 THR A C 1
ATOM 896 O O . THR A 1 127 ? 10.004 -7.550 -15.946 1.00 96.12 127 THR A O 1
ATOM 899 N N . VAL A 1 128 ? 8.437 -6.226 -15.047 1.00 97.62 128 VAL A N 1
ATOM 900 C CA . VAL A 1 128 ? 9.244 -5.002 -15.074 1.00 97.62 128 VAL A CA 1
ATOM 901 C C . VAL A 1 128 ? 9.710 -4.674 -13.665 1.00 97.62 128 VAL A C 1
ATOM 903 O O . VAL A 1 128 ? 8.928 -4.284 -12.796 1.00 97.62 128 VAL A O 1
ATOM 906 N N . ILE A 1 129 ? 11.013 -4.834 -13.458 1.00 97.44 129 ILE A N 1
ATOM 907 C CA . ILE A 1 129 ? 11.684 -4.643 -12.177 1.00 97.44 129 ILE A CA 1
ATOM 908 C C . ILE A 1 129 ? 12.629 -3.444 -12.292 1.00 97.44 129 ILE A C 1
ATOM 910 O O . ILE A 1 129 ? 13.512 -3.415 -13.147 1.00 97.44 129 ILE A O 1
ATOM 914 N N . ILE A 1 130 ? 12.456 -2.456 -11.418 1.00 97.75 130 ILE A N 1
ATOM 915 C CA . ILE A 1 130 ? 13.244 -1.225 -11.348 1.00 97.75 130 ILE A CA 1
ATOM 916 C C . ILE A 1 130 ? 13.990 -1.212 -10.015 1.00 97.75 130 ILE A C 1
ATOM 918 O O . ILE A 1 130 ? 13.382 -1.184 -8.948 1.00 97.75 130 ILE A O 1
ATOM 922 N N . ASN A 1 131 ? 15.324 -1.238 -10.070 1.00 96.81 131 ASN A N 1
ATOM 923 C CA . ASN A 1 131 ? 16.197 -1.348 -8.891 1.00 96.81 131 ASN A CA 1
ATOM 924 C C . ASN A 1 131 ? 15.794 -2.502 -7.957 1.00 96.81 131 ASN A C 1
ATOM 926 O O . ASN A 1 131 ? 15.593 -2.291 -6.764 1.00 96.81 131 ASN A O 1
ATOM 930 N N . ASN A 1 132 ? 15.652 -3.709 -8.514 1.00 95.38 132 ASN A N 1
ATOM 931 C CA . ASN A 1 132 ? 15.233 -4.920 -7.796 1.00 95.38 132 ASN A CA 1
ATOM 932 C C . ASN A 1 132 ? 13.821 -4.887 -7.185 1.00 95.38 132 ASN A C 1
ATOM 934 O O . ASN A 1 132 ? 13.447 -5.819 -6.475 1.00 95.38 132 ASN A O 1
ATOM 938 N N . LEU A 1 133 ? 13.014 -3.874 -7.501 1.00 97.56 133 LEU A N 1
ATOM 939 C CA . LEU A 1 133 ? 11.649 -3.738 -7.012 1.00 97.56 133 LEU A CA 1
ATOM 940 C C . LEU A 1 133 ? 10.648 -3.706 -8.173 1.00 97.56 133 LEU A C 1
ATOM 942 O O . LEU A 1 133 ? 10.939 -3.103 -9.206 1.00 97.56 133 LEU A O 1
ATOM 946 N N . PRO A 1 134 ? 9.470 -4.330 -8.041 1.00 98.25 134 PRO A N 1
ATOM 947 C CA . PRO A 1 134 ? 8.433 -4.259 -9.064 1.00 98.25 134 PRO A CA 1
ATOM 948 C C . PRO A 1 134 ? 8.034 -2.819 -9.408 1.00 98.25 134 PRO A C 1
ATOM 950 O O . PRO A 1 134 ? 7.825 -1.996 -8.515 1.00 98.25 134 PRO A O 1
ATOM 953 N N . ALA A 1 135 ? 7.903 -2.504 -10.696 1.00 98.31 135 ALA A N 1
ATOM 954 C CA . ALA A 1 135 ? 7.444 -1.190 -11.136 1.00 98.31 135 ALA A CA 1
ATOM 955 C C . ALA A 1 135 ? 5.938 -1.024 -10.883 1.00 98.31 135 ALA A C 1
ATOM 957 O O . ALA A 1 135 ? 5.139 -1.853 -11.332 1.00 98.31 135 ALA A O 1
ATOM 958 N N . ALA A 1 136 ? 5.555 0.045 -10.178 1.00 98.31 136 ALA A N 1
ATOM 959 C CA . ALA A 1 136 ? 4.158 0.393 -9.951 1.00 98.31 136 ALA A CA 1
ATOM 960 C C . ALA A 1 136 ? 3.541 1.059 -11.188 1.00 98.31 136 ALA A C 1
ATOM 962 O O . ALA A 1 136 ? 4.226 1.663 -12.019 1.00 98.31 136 ALA A O 1
ATOM 963 N N . ARG A 1 137 ? 2.223 0.934 -11.316 1.00 98.50 137 ARG A N 1
ATOM 964 C CA . ARG A 1 137 ? 1.452 1.343 -12.491 1.00 98.50 137 ARG A CA 1
ATOM 965 C C . ARG A 1 137 ? 0.171 2.041 -12.060 1.00 98.50 137 ARG A C 1
ATOM 967 O O . ARG A 1 137 ? -0.296 1.886 -10.932 1.00 98.50 137 ARG A O 1
ATOM 974 N N . GLN A 1 138 ? -0.438 2.771 -12.983 1.00 97.88 138 GLN A N 1
ATOM 975 C CA . GLN A 1 138 ? -1.795 3.266 -12.804 1.00 97.88 138 GLN A CA 1
ATOM 976 C C . GLN A 1 138 ? -2.738 2.096 -12.477 1.00 97.88 138 GLN A C 1
ATOM 978 O O . GLN A 1 138 ? -2.707 1.051 -13.129 1.00 97.88 138 GLN A O 1
ATOM 983 N N . GLY A 1 139 ? -3.583 2.285 -11.466 1.00 96.06 139 GLY A N 1
ATOM 984 C CA . GLY A 1 139 ? -4.516 1.280 -10.961 1.00 96.06 139 GLY A CA 1
ATOM 985 C C . GLY A 1 139 ? -3.932 0.334 -9.909 1.00 96.06 139 GLY A C 1
ATOM 986 O O . GLY A 1 139 ? -4.710 -0.268 -9.164 1.00 96.06 139 GLY A O 1
ATOM 987 N N . ASP A 1 140 ? -2.602 0.233 -9.784 1.00 97.25 140 ASP A N 1
ATOM 988 C CA . ASP A 1 140 ? -1.999 -0.442 -8.636 1.00 97.25 140 ASP A CA 1
ATOM 989 C C . ASP A 1 140 ? -2.352 0.335 -7.352 1.00 97.25 140 ASP A C 1
ATOM 991 O O . ASP A 1 140 ? -2.585 1.549 -7.361 1.00 97.25 140 ASP A O 1
ATOM 995 N N . LYS A 1 141 ? -2.467 -0.386 -6.237 1.00 94.94 141 LYS A N 1
ATOM 996 C CA . LYS A 1 141 ? -3.049 0.139 -4.998 1.00 94.94 141 LYS A CA 1
ATOM 997 C C . LYS A 1 141 ? -1.964 0.420 -3.980 1.00 94.94 141 LYS A C 1
ATOM 999 O O . LYS A 1 141 ? -1.214 -0.491 -3.632 1.00 94.94 141 LYS A O 1
ATOM 1004 N N . VAL A 1 142 ? -1.937 1.645 -3.466 1.00 95.06 142 VAL A N 1
ATOM 1005 C CA . VAL A 1 142 ? -1.259 1.937 -2.209 1.00 95.06 142 VAL A CA 1
ATOM 1006 C C . VAL A 1 142 ? -2.125 1.373 -1.086 1.00 95.06 142 VAL A C 1
ATOM 1008 O O . VAL A 1 142 ? -3.301 1.724 -0.961 1.00 95.06 142 VAL A O 1
ATOM 1011 N N . VAL A 1 143 ? -1.542 0.469 -0.306 1.00 94.00 143 VAL A N 1
ATOM 1012 C CA . VAL A 1 143 ? -2.158 -0.112 0.887 1.00 94.00 143 VAL A CA 1
ATOM 1013 C C . VAL A 1 143 ? -1.473 0.494 2.103 1.00 94.00 143 VAL A C 1
ATOM 1015 O O . VAL A 1 143 ? -0.257 0.378 2.262 1.00 94.00 143 VAL A O 1
ATOM 1018 N N . GLU A 1 144 ? -2.261 1.188 2.916 1.00 92.38 144 GLU A N 1
ATOM 1019 C CA . GLU A 1 144 ? -1.812 1.961 4.076 1.00 92.38 144 GLU A CA 1
ATOM 1020 C C . GLU A 1 144 ? -1.798 1.093 5.342 1.00 92.38 144 GLU A C 1
ATOM 1022 O O . GLU A 1 144 ? -2.422 0.032 5.383 1.00 92.38 144 GLU A O 1
ATOM 1027 N N . THR A 1 145 ? -1.077 1.516 6.386 1.00 93.19 145 THR A N 1
ATOM 1028 C CA . THR A 1 145 ? -0.885 0.687 7.595 1.00 93.19 145 THR A CA 1
ATOM 1029 C C . THR A 1 145 ? -2.176 0.255 8.281 1.00 93.19 145 THR A C 1
ATOM 1031 O O . THR A 1 145 ? -2.226 -0.839 8.838 1.00 93.19 145 THR A O 1
ATOM 1034 N N . LEU A 1 146 ? -3.210 1.097 8.240 1.00 90.19 146 LEU A N 1
ATOM 1035 C CA . LEU A 1 146 ? -4.518 0.824 8.836 1.00 90.19 146 LEU A CA 1
ATOM 1036 C C . LEU A 1 146 ? -5.525 0.261 7.824 1.00 90.19 146 LEU A C 1
ATOM 1038 O O . LEU A 1 146 ? -6.724 0.242 8.092 1.00 90.19 146 LEU A O 1
ATOM 1042 N N . GLY A 1 147 ? -5.037 -0.217 6.680 1.00 79.62 147 GLY A N 1
ATOM 1043 C CA . GLY A 1 147 ? -5.857 -0.714 5.587 1.00 79.62 147 GLY A CA 1
ATOM 1044 C C . GLY A 1 147 ? -6.373 0.404 4.688 1.00 79.62 147 GLY A C 1
ATOM 1045 O O . GLY A 1 147 ? -5.902 1.542 4.714 1.00 79.62 147 GLY A O 1
ATOM 1046 N N . GLY A 1 148 ? -7.349 0.061 3.855 1.00 79.12 148 GLY A N 1
ATOM 1047 C CA . GLY A 1 148 ? -7.882 0.965 2.849 1.00 79.12 148 GLY A CA 1
ATOM 1048 C C . GLY A 1 148 ? -7.259 0.777 1.469 1.00 79.12 148 GLY A C 1
ATOM 1049 O O . GLY A 1 148 ? -6.185 0.208 1.270 1.00 79.12 148 GLY A O 1
ATOM 1050 N N . ASN A 1 149 ? -8.010 1.245 0.481 1.00 81.75 149 ASN A N 1
ATOM 1051 C CA . ASN A 1 149 ? -7.685 1.113 -0.924 1.00 81.75 149 ASN A CA 1
ATOM 1052 C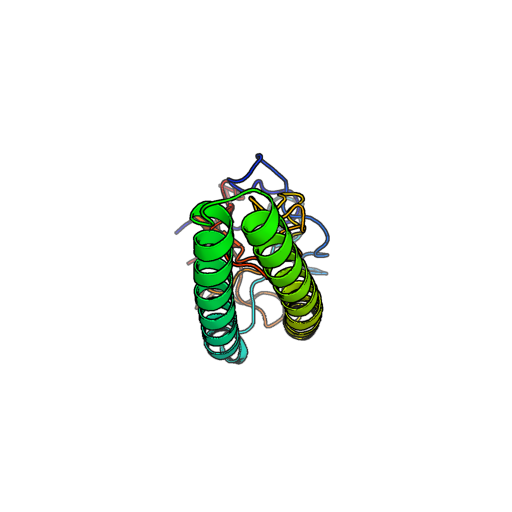 C . ASN A 1 149 ? -7.415 2.505 -1.488 1.00 81.75 149 ASN A C 1
ATOM 1054 O O . ASN A 1 149 ? -8.364 3.266 -1.687 1.00 81.75 149 ASN A O 1
ATOM 1058 N N . ASN A 1 150 ? -6.152 2.818 -1.778 1.00 91.12 150 ASN A N 1
ATOM 1059 C CA . ASN A 1 150 ? -5.782 4.064 -2.435 1.00 91.12 150 ASN A CA 1
ATOM 1060 C C . ASN A 1 150 ? -5.148 3.786 -3.816 1.00 91.12 150 ASN A C 1
ATOM 1062 O O . ASN A 1 150 ? -3.925 3.684 -3.939 1.00 91.12 150 ASN A O 1
ATOM 1066 N N . PRO A 1 151 ? -5.966 3.593 -4.873 1.00 94.56 151 PRO A N 1
ATOM 1067 C CA . PRO A 1 151 ? -5.462 3.344 -6.218 1.00 94.56 151 PRO A CA 1
ATOM 1068 C C . PRO A 1 151 ? -4.687 4.539 -6.760 1.00 94.56 151 PRO A C 1
ATOM 1070 O O . PRO A 1 151 ? -5.147 5.680 -6.655 1.00 94.56 151 PRO A O 1
ATOM 1073 N N . ILE A 1 152 ? -3.575 4.265 -7.432 1.00 96.56 152 ILE A N 1
ATOM 1074 C CA . ILE A 1 152 ? -2.850 5.248 -8.234 1.00 96.56 152 ILE A CA 1
ATOM 1075 C C . ILE A 1 152 ? -3.744 5.639 -9.418 1.00 96.56 152 ILE A C 1
ATOM 1077 O O . ILE A 1 152 ? -4.043 4.818 -10.287 1.00 96.56 152 ILE A O 1
ATOM 1081 N N . SER A 1 153 ? -4.218 6.882 -9.436 1.00 96.12 153 SER A N 1
ATOM 1082 C CA . SER A 1 153 ? -5.197 7.381 -10.405 1.00 96.12 153 SER A CA 1
ATOM 1083 C C . SER A 1 153 ? -4.555 7.868 -11.701 1.00 96.12 153 SER A C 1
ATOM 1085 O O . SER A 1 153 ? -5.235 7.941 -12.727 1.00 96.12 153 SER A O 1
ATOM 1087 N N . ARG A 1 154 ? -3.248 8.155 -11.695 1.00 95.69 154 ARG A N 1
ATOM 1088 C CA . ARG A 1 154 ? -2.515 8.663 -12.861 1.00 95.69 154 ARG A CA 1
ATOM 1089 C C . ARG A 1 154 ? -1.156 7.982 -13.026 1.00 95.69 154 ARG A C 1
ATOM 1091 O O . ARG A 1 154 ? -0.579 7.508 -12.062 1.00 95.69 154 ARG A O 1
ATOM 1098 N N . GLY A 1 155 ? -0.666 7.934 -14.256 1.00 96.81 155 GLY A N 1
ATOM 1099 C CA . GLY A 1 155 ? 0.675 7.464 -14.602 1.00 96.81 155 GLY A CA 1
ATOM 1100 C C . GLY A 1 155 ? 1.151 8.131 -15.892 1.00 96.81 155 GLY A C 1
ATOM 1101 O O . GLY A 1 155 ? 0.408 8.906 -16.503 1.00 96.81 155 GLY A O 1
ATOM 1102 N N . GLU A 1 156 ? 2.369 7.827 -16.329 1.00 97.94 156 GLU A N 1
ATOM 1103 C CA . GLU A 1 156 ? 2.923 8.330 -17.589 1.00 97.94 156 GLU A CA 1
ATOM 1104 C C . GLU A 1 156 ? 2.348 7.581 -18.792 1.00 97.94 156 GLU A C 1
ATOM 1106 O O . GLU A 1 156 ? 2.689 6.427 -19.043 1.00 97.94 156 GLU A O 1
ATOM 1111 N N . ILE A 1 157 ? 1.485 8.241 -19.560 1.00 97.06 157 ILE A N 1
ATOM 1112 C CA . ILE A 1 157 ? 0.757 7.615 -20.672 1.00 97.06 157 ILE A CA 1
ATOM 1113 C C . ILE A 1 157 ? 1.661 7.199 -21.839 1.00 97.06 157 ILE A C 1
ATOM 1115 O O . ILE A 1 157 ? 1.289 6.307 -22.597 1.00 97.06 157 ILE A O 1
ATOM 1119 N N . ALA A 1 158 ? 2.846 7.803 -21.978 1.00 97.12 158 ALA A N 1
ATOM 1120 C CA . ALA A 1 158 ? 3.818 7.409 -22.996 1.00 97.12 158 ALA A CA 1
ATOM 1121 C C . ALA A 1 158 ? 4.598 6.130 -22.633 1.00 97.12 158 ALA A C 1
ATOM 1123 O O . ALA A 1 158 ? 5.260 5.555 -23.495 1.00 97.12 158 ALA A O 1
ATOM 1124 N N . VAL A 1 159 ? 4.538 5.675 -21.374 1.00 97.88 159 VAL A N 1
ATOM 1125 C CA . VAL A 1 159 ? 5.283 4.505 -20.890 1.00 97.88 159 VAL A CA 1
ATOM 1126 C C . VAL A 1 159 ? 4.319 3.511 -20.261 1.00 97.88 159 VAL A C 1
ATOM 1128 O O . VAL A 1 159 ? 3.830 3.705 -19.152 1.00 97.88 159 VAL A O 1
ATOM 1131 N N . LEU A 1 160 ? 4.064 2.413 -20.969 1.00 97.81 160 LEU A N 1
ATOM 1132 C CA . LEU A 1 160 ? 3.153 1.364 -20.525 1.00 97.81 160 LEU A CA 1
ATOM 1133 C C . LEU A 1 160 ? 3.941 0.175 -19.975 1.00 97.81 160 LEU A C 1
ATOM 1135 O O . LEU A 1 160 ? 4.868 -0.309 -20.622 1.00 97.81 160 LEU A O 1
ATOM 1139 N N . ILE A 1 161 ? 3.555 -0.311 -18.797 1.00 97.50 161 ILE A N 1
ATOM 1140 C CA . ILE A 1 161 ? 4.229 -1.418 -18.110 1.00 97.50 161 ILE A CA 1
ATOM 1141 C C . ILE A 1 161 ? 3.271 -2.608 -17.978 1.00 97.50 161 ILE A C 1
ATOM 1143 O O . ILE A 1 161 ? 2.093 -2.443 -17.655 1.00 97.50 161 ILE A O 1
ATOM 1147 N N . GLY A 1 162 ? 3.790 -3.806 -18.270 1.00 91.94 162 GLY A N 1
ATOM 1148 C CA . GLY A 1 162 ? 3.098 -5.098 -18.146 1.00 91.94 162 GLY A CA 1
ATOM 1149 C C . GLY A 1 162 ? 2.888 -5.555 -16.715 1.00 91.94 162 GLY A C 1
ATOM 1150 O O . GLY A 1 162 ? 3.646 -5.133 -15.817 1.00 91.94 162 GLY A O 1
#

Secondary structure (DSSP, 8-state):
-PEEPBTTPBBSSTT-BS-SS---SS-EETTEEBPB---HHHHHHHHHHHHHHHHHHHHHHHHHHH-SSHHHHHHHHHHHHHHHHHHHHHHHHHHHHT----EEEEEE-TTS--EEEEEEE-S--SS-EETTEEBPBTT-EEEETT---EEB---EEEEE--

pLDDT: mean 94.09, std 4.51, range [74.69, 98.56]

Sequence (162 aa):
MPPAARVSDWTSHFSLPLNTGPGSPNVMIGFLRAWRAVPVAAAAGLQAALTAVETTMTSLETATKTAPDPASKSTALAVETAAKTAANSTMASVMAQTGADIHICPKFASPSFVPHGPGVVLKASTTVIINNLPAARQGDKVVETLGGNNPISRGEIAVLIG